Protein AF-A0A4Q6I8G1-F1 (afdb_monomer_lite)

Secondary structure (DSSP, 8-state):
--HHHHHHHHHHHTTSS----HHHHHHHHHHHHHHHHHHHHHHHHHHHHHHHHHHTSPPTT----

Structure (mmCIF, N/CA/C/O backbone):
data_AF-A0A4Q6I8G1-F1
#
_entry.id   AF-A0A4Q6I8G1-F1
#
loop_
_atom_site.group_PDB
_atom_site.id
_atom_site.type_symbol
_atom_site.label_atom_id
_atom_site.label_alt_id
_atom_site.label_comp_id
_atom_site.label_asym_id
_atom_site.label_entity_id
_atom_site.label_seq_id
_atom_site.pdbx_PDB_ins_code
_atom_site.Cartn_x
_atom_site.Cartn_y
_atom_site.Cartn_z
_atom_site.occupancy
_atom_site.B_iso_or_equiv
_atom_site.auth_seq_id
_atom_site.auth_comp_id
_atom_site.auth_asym_id
_atom_site.auth_atom_id
_atom_site.pdbx_PDB_model_num
ATOM 1 N N . MET A 1 1 ? -8.231 -14.051 24.474 1.00 70.81 1 MET A N 1
ATOM 2 C CA . MET A 1 1 ? -9.177 -12.949 24.176 1.00 70.81 1 MET A CA 1
ATOM 3 C C . MET A 1 1 ? -9.929 -12.620 25.452 1.00 70.81 1 MET A C 1
ATOM 5 O O . MET A 1 1 ? -10.296 -13.555 26.146 1.00 70.81 1 MET A O 1
ATOM 9 N N . THR A 1 2 ? -10.135 -11.343 25.770 1.00 91.19 2 THR A N 1
ATOM 10 C CA . THR A 1 2 ? -10.865 -10.905 26.974 1.00 91.19 2 THR A CA 1
ATOM 11 C C . THR A 1 2 ? -11.999 -9.968 26.574 1.00 91.19 2 THR A C 1
ATOM 13 O O . THR A 1 2 ? -11.857 -9.237 25.595 1.00 91.19 2 THR A O 1
ATOM 16 N N . LEU A 1 3 ? -13.099 -9.960 27.331 1.00 92.88 3 LEU A N 1
ATOM 17 C CA . LEU A 1 3 ? -14.263 -9.092 27.096 1.00 92.88 3 LEU A CA 1
ATOM 18 C C . LEU A 1 3 ? -13.875 -7.609 26.961 1.00 92.88 3 LEU A C 1
ATOM 20 O O . LEU A 1 3 ? -14.360 -6.913 26.077 1.00 92.88 3 LEU A O 1
ATOM 24 N N . SER A 1 4 ? -12.913 -7.153 27.765 1.00 91.38 4 SER A N 1
ATOM 25 C CA . SER A 1 4 ? -12.378 -5.787 27.715 1.00 91.38 4 SER A CA 1
ATOM 26 C C . SER A 1 4 ? -11.819 -5.385 26.346 1.00 91.38 4 SER A C 1
ATOM 28 O O . SER A 1 4 ? -11.986 -4.244 25.928 1.00 91.38 4 SER A O 1
ATOM 30 N N . LYS A 1 5 ? -11.189 -6.315 25.613 1.00 89.50 5 LYS A N 1
ATOM 31 C CA . LYS A 1 5 ? -10.709 -6.047 24.248 1.00 89.50 5 LYS A CA 1
ATOM 32 C C . LYS A 1 5 ? -11.855 -5.890 23.253 1.00 89.50 5 LYS A C 1
ATOM 34 O O . LYS A 1 5 ? -11.731 -5.096 22.332 1.00 89.50 5 LYS A O 1
ATOM 39 N N . TRP A 1 6 ? -12.942 -6.639 23.429 1.00 91.69 6 TRP A N 1
ATOM 40 C CA . TRP A 1 6 ? -14.114 -6.534 22.559 1.00 91.69 6 TRP A CA 1
ATOM 41 C C . TRP A 1 6 ? -14.833 -5.205 22.758 1.00 91.69 6 TRP A C 1
ATOM 43 O O . TRP A 1 6 ? -15.172 -4.564 21.773 1.00 91.69 6 TRP A O 1
ATOM 53 N N . LEU A 1 7 ? -14.982 -4.771 24.012 1.00 93.00 7 LEU A N 1
ATOM 54 C CA . LEU A 1 7 ? -15.582 -3.476 24.335 1.00 93.00 7 LEU A CA 1
ATOM 55 C C . LEU A 1 7 ? -14.774 -2.311 23.755 1.00 93.00 7 LEU A C 1
ATOM 57 O O . LEU A 1 7 ? -15.352 -1.439 23.125 1.00 93.00 7 LEU A O 1
ATOM 61 N N . ARG A 1 8 ? -13.439 -2.336 23.875 1.00 90.19 8 ARG A N 1
ATOM 62 C CA . ARG A 1 8 ? -12.586 -1.311 23.247 1.00 90.19 8 ARG A CA 1
ATOM 63 C C . ARG A 1 8 ? -12.649 -1.325 21.726 1.00 90.19 8 ARG A C 1
ATOM 65 O O . ARG A 1 8 ? -12.667 -0.268 21.115 1.00 90.19 8 ARG A O 1
ATOM 72 N N . GLN A 1 9 ? -12.675 -2.507 21.105 1.00 90.00 9 GLN A N 1
ATOM 73 C CA . GLN A 1 9 ? -12.822 -2.576 19.652 1.00 90.00 9 GLN A CA 1
ATOM 74 C C . GLN A 1 9 ? -14.174 -2.002 19.222 1.00 90.00 9 GLN A C 1
ATOM 76 O O . GLN A 1 9 ? -14.204 -1.266 18.252 1.00 90.00 9 GLN A O 1
ATOM 81 N N . ALA A 1 10 ? -15.263 -2.310 19.934 1.00 91.50 10 ALA A N 1
ATOM 82 C CA . ALA A 1 10 ? -16.582 -1.751 19.641 1.00 91.50 10 ALA A CA 1
ATOM 83 C C . ALA A 1 10 ? -16.593 -0.221 19.786 1.00 91.50 10 ALA A C 1
ATOM 85 O O . ALA A 1 10 ? -16.972 0.455 18.842 1.00 91.50 10 ALA A O 1
ATOM 86 N N . ALA A 1 11 ? -16.048 0.317 20.883 1.00 90.94 11 ALA A N 1
ATOM 87 C CA . ALA A 1 11 ? -15.909 1.764 21.074 1.00 90.94 11 ALA A CA 1
ATOM 88 C C . ALA A 1 11 ? -15.078 2.435 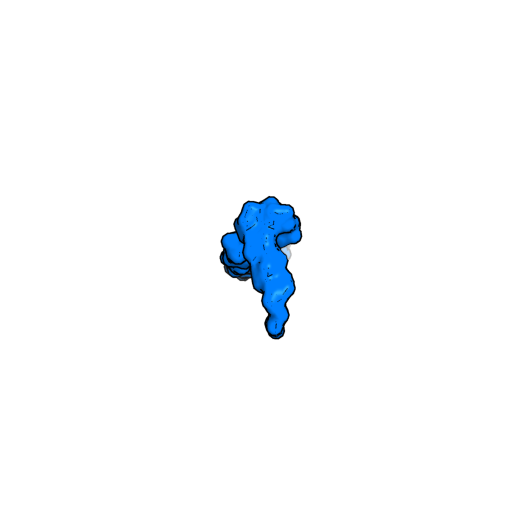19.964 1.00 90.94 11 ALA A C 1
ATOM 90 O O . ALA A 1 11 ? -15.375 3.556 19.560 1.00 90.94 11 ALA A O 1
ATOM 91 N N . ALA A 1 12 ? -14.059 1.748 19.437 1.00 92.44 12 ALA A N 1
ATOM 92 C CA . ALA A 1 12 ? -13.299 2.223 18.284 1.00 92.44 12 ALA A CA 1
ATOM 93 C C . ALA A 1 12 ? -14.094 2.164 16.967 1.00 92.44 12 ALA A C 1
ATOM 95 O O . ALA A 1 12 ? -13.957 3.066 16.148 1.00 92.44 12 ALA A O 1
ATOM 96 N N . GLU A 1 13 ? -14.928 1.139 16.748 1.00 92.19 13 GLU A N 1
ATOM 97 C CA . GLU A 1 13 ? -15.836 1.101 15.587 1.00 92.19 13 GLU A CA 1
ATOM 98 C C . GLU A 1 13 ? -16.905 2.202 15.660 1.00 92.19 13 GLU A C 1
ATOM 100 O O . GLU A 1 13 ? -17.246 2.783 14.632 1.00 92.19 13 GLU A O 1
ATOM 105 N N . ASP A 1 14 ? -17.398 2.505 16.863 1.00 92.00 14 ASP A N 1
ATOM 106 C CA . ASP A 1 14 ? -18.417 3.533 17.110 1.00 92.00 14 ASP A CA 1
ATOM 107 C C . ASP A 1 14 ? -17.826 4.960 17.129 1.00 92.00 14 ASP A C 1
ATOM 109 O O . ASP A 1 14 ? -18.561 5.947 17.158 1.00 92.00 14 ASP A O 1
ATOM 113 N N . GLY A 1 15 ? -16.495 5.088 17.082 1.00 87.44 15 GLY A N 1
ATOM 114 C CA . GLY A 1 15 ? -15.783 6.370 17.096 1.00 87.44 15 GLY A CA 1
ATOM 115 C C . GLY A 1 15 ? -15.717 7.045 18.471 1.00 87.44 15 GLY A C 1
ATOM 116 O O . GLY A 1 15 ? -15.321 8.208 18.561 1.00 87.44 15 GLY A O 1
ATOM 117 N N . GLU A 1 16 ? -16.085 6.335 19.539 1.00 91.31 16 GLU A N 1
ATOM 118 C CA . GLU A 1 16 ? -16.013 6.815 20.924 1.00 91.31 16 GLU A CA 1
ATOM 119 C C . GLU A 1 16 ? -14.579 6.794 21.472 1.00 91.31 16 GLU A C 1
ATOM 121 O O . GLU A 1 16 ? -14.204 7.643 22.282 1.00 91.31 16 GLU A O 1
ATOM 126 N N . GLU A 1 17 ? -13.758 5.847 21.011 1.00 88.00 17 GLU A N 1
ATOM 127 C CA . GLU A 1 17 ? -12.332 5.773 21.331 1.00 88.00 17 GLU A CA 1
ATOM 128 C C . GLU A 1 17 ? -11.464 5.820 20.064 1.00 88.00 17 GLU A C 1
ATOM 130 O O . GLU A 1 17 ? -11.840 5.283 19.021 1.00 88.00 17 GLU A O 1
ATOM 135 N N . PRO A 1 18 ? -10.255 6.409 20.136 1.00 81.81 18 PRO A N 1
ATOM 136 C CA . PRO A 1 18 ? -9.304 6.338 19.038 1.00 81.81 18 PRO A CA 1
ATOM 137 C C . PRO A 1 18 ? -8.861 4.887 18.817 1.00 81.81 18 PRO A C 1
ATOM 139 O O . PRO A 1 18 ? -8.295 4.238 19.700 1.00 81.81 18 PRO A O 1
ATOM 142 N N . GLY A 1 19 ? -9.062 4.384 17.604 1.00 87.19 19 GLY A N 1
ATOM 143 C CA . GLY A 1 19 ? -8.648 3.047 17.210 1.00 87.19 19 GLY A CA 1
ATOM 144 C C . GLY A 1 19 ? -8.848 2.823 15.719 1.00 87.19 19 GLY A C 1
ATOM 145 O O . GLY A 1 19 ? -9.520 3.600 15.054 1.00 87.19 19 GLY A O 1
ATOM 146 N N . VAL A 1 20 ? -8.223 1.770 15.191 1.00 88.56 20 VAL A N 1
ATOM 147 C CA . VAL A 1 20 ? -8.394 1.387 13.786 1.00 88.56 20 VAL A CA 1
ATOM 148 C C . VAL A 1 20 ? -9.644 0.531 13.678 1.00 88.56 20 VAL A C 1
ATOM 150 O O . VAL A 1 20 ? -9.709 -0.567 14.248 1.00 88.56 20 VAL A O 1
ATOM 153 N N . THR A 1 21 ? -10.609 1.028 12.922 1.00 93.00 21 THR A N 1
ATOM 154 C CA . THR A 1 21 ? -11.834 0.308 12.594 1.00 93.00 21 THR A CA 1
ATOM 155 C C . THR A 1 21 ? -11.530 -0.901 11.712 1.00 93.00 21 THR A C 1
ATOM 157 O O . THR A 1 21 ? -10.504 -0.998 11.020 1.00 93.00 21 THR A O 1
ATOM 160 N N . ARG A 1 22 ? -12.450 -1.862 11.676 1.00 90.19 22 ARG A N 1
ATOM 161 C CA . ARG A 1 22 ? -12.350 -3.009 10.766 1.00 90.19 22 ARG A CA 1
ATOM 162 C C . ARG A 1 22 ? -12.315 -2.567 9.309 1.00 90.19 22 ARG A C 1
ATOM 164 O O . ARG A 1 22 ? -11.588 -3.182 8.526 1.00 90.19 22 ARG A O 1
ATOM 171 N N . SER A 1 23 ? -13.061 -1.516 8.969 1.00 91.88 23 SER A N 1
ATOM 172 C CA . SER A 1 23 ? -13.090 -0.941 7.623 1.00 91.88 23 SER A CA 1
ATOM 173 C C . SER A 1 23 ? -11.712 -0.419 7.218 1.00 91.88 23 SER A C 1
ATOM 175 O O . SER A 1 23 ? -11.150 -0.871 6.220 1.00 91.88 23 SER A O 1
ATOM 177 N N . GLU A 1 24 ? -11.098 0.423 8.052 1.00 93.19 24 GLU A N 1
ATOM 178 C CA . GLU A 1 24 ? -9.754 0.958 7.799 1.00 93.19 24 GLU A CA 1
ATOM 179 C C . GLU A 1 24 ? -8.696 -0.150 7.746 1.00 93.19 24 GLU A C 1
ATOM 181 O O . GLU A 1 24 ? -7.750 -0.089 6.959 1.00 93.19 24 GLU A O 1
ATOM 186 N N . SER A 1 25 ? -8.830 -1.200 8.564 1.00 93.75 25 SER A N 1
ATOM 187 C CA . SER A 1 25 ? -7.927 -2.355 8.505 1.00 93.75 25 SER A CA 1
ATOM 188 C C . SER A 1 25 ? -8.058 -3.117 7.183 1.00 93.75 25 SER A C 1
ATOM 190 O O . SER A 1 25 ? -7.049 -3.547 6.613 1.00 93.75 25 SER A O 1
ATOM 192 N N . ALA A 1 26 ? -9.286 -3.295 6.688 1.00 95.94 26 ALA A N 1
ATOM 193 C CA . ALA A 1 26 ? -9.553 -3.950 5.414 1.00 95.94 26 ALA A CA 1
ATOM 194 C C . ALA A 1 26 ? -9.002 -3.129 4.241 1.00 95.94 26 ALA A C 1
ATOM 196 O O . ALA A 1 26 ? -8.283 -3.677 3.403 1.00 95.94 26 ALA A O 1
ATOM 197 N N . GLU A 1 27 ? -9.246 -1.819 4.240 1.00 96.94 27 GLU A N 1
ATOM 198 C CA . GLU A 1 27 ? -8.703 -0.894 3.246 1.00 96.94 27 GLU A CA 1
ATOM 199 C C . GLU A 1 27 ? -7.170 -0.905 3.252 1.00 96.94 27 GLU A C 1
ATOM 201 O O . GLU A 1 27 ? -6.546 -1.107 2.213 1.00 96.94 27 GLU A O 1
ATOM 206 N N . ASN A 1 28 ? -6.540 -0.823 4.428 1.00 97.50 28 ASN A N 1
ATOM 207 C CA . ASN A 1 28 ? -5.083 -0.903 4.555 1.00 97.50 28 ASN A CA 1
ATOM 208 C C . ASN A 1 28 ? -4.501 -2.191 3.962 1.00 97.50 28 ASN A C 1
ATOM 210 O O . ASN A 1 28 ? -3.415 -2.179 3.380 1.00 97.50 28 ASN A O 1
ATOM 214 N N . ARG A 1 29 ? -5.188 -3.329 4.123 1.00 98.00 29 ARG A N 1
ATOM 215 C CA . ARG A 1 29 ? -4.749 -4.595 3.518 1.00 98.00 29 ARG A CA 1
ATOM 216 C C . ARG A 1 29 ? -4.842 -4.538 2.001 1.00 98.00 29 ARG A C 1
ATOM 218 O O . ARG A 1 29 ? -3.932 -5.030 1.338 1.00 98.00 29 ARG A O 1
ATOM 225 N N . GLU A 1 30 ? -5.904 -3.955 1.462 1.00 98.12 30 GLU A N 1
ATOM 226 C CA . GLU A 1 30 ? -6.090 -3.839 0.018 1.00 98.12 30 GLU A CA 1
ATOM 227 C C . GLU A 1 30 ? -5.083 -2.871 -0.610 1.00 98.12 30 GLU A C 1
ATOM 229 O O . GLU A 1 30 ? -4.408 -3.221 -1.580 1.00 98.12 30 GLU A O 1
ATOM 234 N N . LEU A 1 31 ? -4.854 -1.719 0.023 1.00 98.38 31 LEU A N 1
ATOM 235 C CA . LEU A 1 31 ? -3.813 -0.774 -0.376 1.00 98.38 31 LEU A CA 1
ATOM 236 C C . LEU A 1 31 ? -2.430 -1.431 -0.381 1.00 98.38 31 LEU A C 1
ATOM 238 O O . LEU A 1 31 ? -1.694 -1.312 -1.359 1.00 98.38 31 LEU A O 1
ATOM 242 N N . LYS A 1 32 ? -2.088 -2.202 0.659 1.00 98.31 32 LYS A N 1
ATOM 243 C CA . LYS A 1 32 ? -0.814 -2.940 0.714 1.00 98.31 32 LYS A CA 1
ATOM 244 C C . LYS A 1 32 ? -0.664 -3.951 -0.423 1.00 98.31 32 LYS A C 1
ATOM 246 O O . LYS A 1 32 ? 0.430 -4.083 -0.970 1.00 98.31 32 LYS A O 1
ATOM 251 N N . LYS A 1 33 ? -1.736 -4.654 -0.810 1.00 98.38 33 LYS A N 1
ATOM 252 C CA . LYS A 1 33 ? -1.702 -5.549 -1.980 1.00 98.38 33 LYS A CA 1
ATOM 253 C C . LYS A 1 33 ? -1.476 -4.763 -3.269 1.00 98.38 33 LYS A C 1
ATOM 255 O O . LYS A 1 33 ? -0.641 -5.166 -4.077 1.00 98.38 33 LYS A O 1
ATOM 260 N N . ARG A 1 34 ? -2.185 -3.643 -3.452 1.00 98.25 34 ARG A N 1
ATOM 261 C CA . ARG A 1 34 ? -2.061 -2.812 -4.654 1.00 98.25 34 ARG A CA 1
ATOM 262 C C . ARG A 1 34 ? -0.660 -2.224 -4.790 1.00 98.25 34 ARG A C 1
ATOM 264 O O . ARG A 1 34 ? -0.104 -2.281 -5.880 1.00 98.25 34 ARG A O 1
ATOM 271 N N . ILE A 1 35 ? -0.076 -1.739 -3.692 1.00 98.56 35 ILE A N 1
ATOM 272 C CA . ILE A 1 35 ? 1.309 -1.249 -3.651 1.00 98.56 35 ILE A CA 1
ATOM 273 C C . ILE A 1 35 ? 2.271 -2.347 -4.100 1.00 98.56 35 ILE A C 1
ATOM 275 O O . ILE A 1 35 ? 3.042 -2.130 -5.028 1.00 98.56 35 ILE A O 1
ATOM 279 N N . ARG A 1 36 ? 2.169 -3.550 -3.523 1.00 98.50 36 ARG A 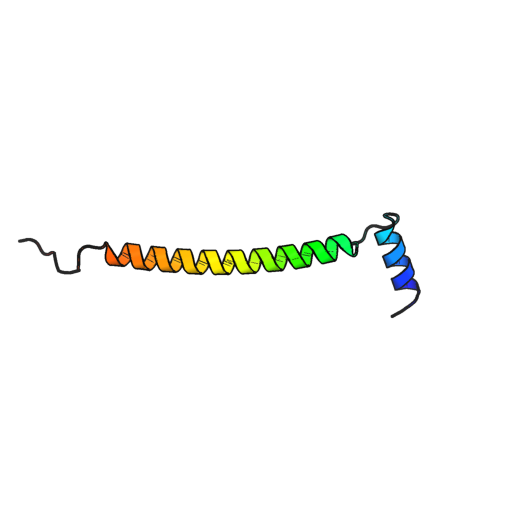N 1
ATOM 280 C CA . ARG A 1 36 ? 3.046 -4.669 -3.892 1.00 98.50 36 ARG A CA 1
ATOM 281 C C . ARG A 1 36 ? 2.953 -5.020 -5.379 1.00 98.50 36 ARG A C 1
ATOM 283 O O . ARG A 1 36 ? 3.972 -5.300 -6.003 1.00 98.50 36 ARG 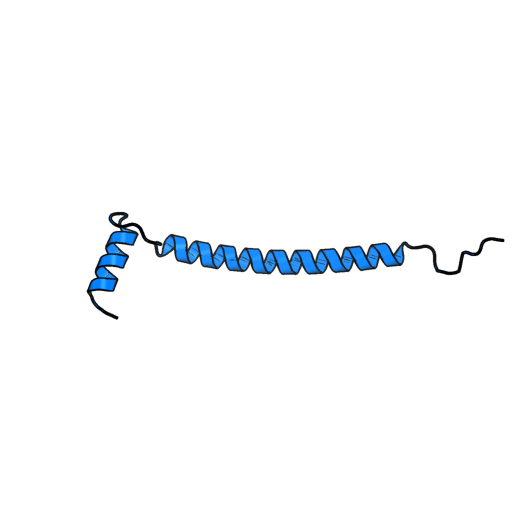A O 1
ATOM 290 N N . LEU A 1 37 ? 1.746 -5.014 -5.946 1.00 98.44 37 LEU A N 1
ATOM 291 C CA . LEU A 1 37 ? 1.550 -5.269 -7.375 1.00 98.44 37 LEU A CA 1
ATOM 292 C C . LEU A 1 37 ? 2.196 -4.169 -8.232 1.00 98.44 37 LEU A C 1
ATOM 294 O O . LEU A 1 37 ? 2.938 -4.472 -9.161 1.00 98.44 37 LEU A O 1
ATOM 298 N N . LEU A 1 38 ? 1.978 -2.901 -7.878 1.00 98.69 38 LEU A N 1
ATOM 299 C CA . LEU A 1 38 ? 2.564 -1.759 -8.584 1.00 98.69 38 LEU A CA 1
ATOM 300 C C . LEU A 1 38 ? 4.096 -1.744 -8.511 1.00 98.69 38 LEU A C 1
ATOM 302 O O . LEU A 1 38 ? 4.757 -1.340 -9.467 1.00 98.69 38 LEU A O 1
ATOM 306 N N . GLU A 1 39 ? 4.678 -2.173 -7.393 1.00 98.56 39 GLU A N 1
ATOM 307 C CA . GLU A 1 39 ? 6.129 -2.313 -7.244 1.00 98.56 39 GLU A CA 1
ATOM 308 C C . GLU A 1 39 ? 6.687 -3.387 -8.185 1.00 98.56 39 GLU A C 1
ATOM 310 O O . GLU A 1 39 ? 7.714 -3.165 -8.828 1.00 98.56 39 GLU A O 1
ATOM 315 N N . GLN A 1 40 ? 5.990 -4.520 -8.321 1.00 98.69 40 GLN A N 1
ATOM 316 C CA . GLN A 1 40 ? 6.367 -5.579 -9.260 1.00 98.69 40 GLN A CA 1
ATOM 317 C C . GLN A 1 40 ? 6.266 -5.112 -10.715 1.00 98.69 40 GLN A C 1
ATOM 319 O O . GLN A 1 40 ? 7.194 -5.329 -11.493 1.00 98.69 40 GLN A O 1
ATOM 324 N N . GLU A 1 41 ? 5.173 -4.439 -11.077 1.00 98.31 41 GLU A N 1
ATOM 325 C CA . GLU A 1 41 ? 4.987 -3.867 -12.415 1.00 98.31 41 GLU A CA 1
ATOM 326 C C . GLU A 1 41 ? 6.082 -2.839 -12.735 1.00 98.31 41 GLU A C 1
ATOM 328 O O . GLU A 1 41 ? 6.698 -2.897 -13.800 1.00 98.31 41 GLU A O 1
ATOM 333 N N . ASN A 1 42 ? 6.401 -1.950 -11.790 1.00 98.50 42 ASN A N 1
ATOM 334 C CA . ASN A 1 42 ? 7.495 -0.991 -11.951 1.00 98.50 42 ASN A CA 1
ATOM 335 C C . ASN A 1 42 ? 8.848 -1.674 -12.148 1.00 98.50 42 ASN A C 1
ATOM 337 O O . ASN A 1 42 ? 9.645 -1.225 -12.969 1.00 98.50 42 ASN A O 1
ATOM 341 N N . GLU A 1 43 ? 9.126 -2.748 -11.416 1.00 98.38 43 GLU A N 1
ATOM 342 C CA . GLU A 1 43 ? 10.379 -3.484 -11.561 1.00 98.38 43 GLU A CA 1
ATOM 343 C C . GLU A 1 43 ? 10.500 -4.129 -12.949 1.00 98.38 43 GLU A C 1
ATOM 345 O O . GLU A 1 43 ? 11.551 -4.041 -13.588 1.00 98.38 43 GLU A O 1
ATOM 350 N N . VAL A 1 44 ? 9.413 -4.711 -13.463 1.00 98.12 44 VAL A N 1
ATOM 351 C CA . VAL A 1 44 ? 9.366 -5.236 -14.836 1.00 98.12 44 VAL A CA 1
ATOM 352 C C . VAL A 1 44 ? 9.630 -4.124 -15.851 1.00 98.12 44 VAL A C 1
ATOM 354 O O . VAL A 1 44 ? 10.465 -4.292 -16.742 1.00 98.12 44 VAL A O 1
ATOM 357 N N . LEU A 1 45 ? 8.980 -2.968 -15.695 1.00 97.88 45 LEU A N 1
ATOM 358 C CA . LEU A 1 45 ? 9.164 -1.825 -16.591 1.00 97.88 45 LEU A CA 1
ATOM 359 C C . LEU A 1 45 ? 10.598 -1.286 -16.559 1.00 97.88 45 LEU A C 1
ATOM 361 O O . LEU A 1 45 ? 11.174 -1.015 -17.612 1.00 97.88 45 LEU A O 1
ATOM 365 N N . ARG A 1 46 ? 11.215 -1.183 -15.376 1.00 97.31 46 ARG A N 1
ATOM 366 C CA . ARG A 1 46 ? 12.619 -0.759 -15.239 1.00 97.31 46 ARG A CA 1
ATOM 367 C C . ARG A 1 46 ? 13.570 -1.713 -15.952 1.00 97.31 46 ARG A C 1
ATOM 369 O O . ARG A 1 46 ? 14.468 -1.260 -16.661 1.00 97.31 46 ARG A O 1
ATOM 376 N N . ARG A 1 47 ? 13.362 -3.025 -15.812 1.00 96.81 47 ARG A N 1
ATOM 377 C CA . ARG A 1 47 ? 14.170 -4.041 -16.507 1.00 96.81 47 ARG A CA 1
ATOM 378 C 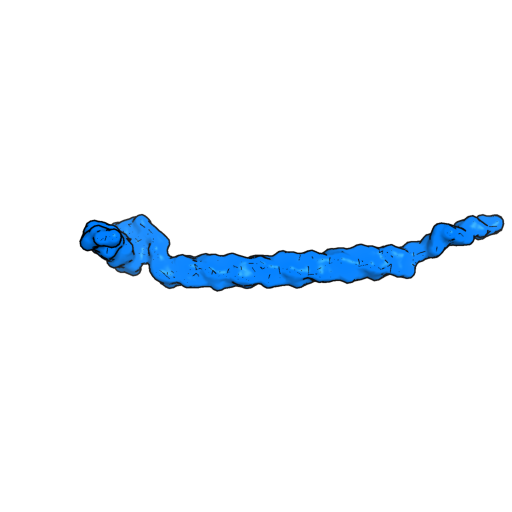C . ARG A 1 47 ? 13.999 -3.965 -18.020 1.00 96.81 47 ARG A C 1
ATOM 380 O O . ARG A 1 47 ? 14.995 -4.007 -18.738 1.00 96.81 47 ARG A O 1
ATOM 387 N N . ALA A 1 48 ? 12.767 -3.803 -18.498 1.00 96.00 48 ALA A N 1
ATOM 388 C CA . ALA A 1 48 ? 12.487 -3.635 -19.921 1.00 96.00 48 ALA A CA 1
ATOM 389 C C . ALA A 1 48 ? 13.172 -2.381 -20.490 1.00 96.00 48 ALA A C 1
ATOM 391 O O . ALA A 1 48 ? 13.818 -2.451 -21.535 1.00 96.00 48 ALA A O 1
ATOM 392 N N . ALA A 1 49 ? 13.105 -1.255 -19.774 1.00 95.25 49 ALA A N 1
ATOM 393 C CA . ALA A 1 49 ? 13.771 -0.016 -20.167 1.00 95.25 49 ALA A CA 1
ATOM 394 C C . ALA A 1 49 ? 15.302 -0.162 -20.210 1.00 95.25 49 ALA A C 1
ATOM 396 O O . ALA A 1 49 ? 15.936 0.328 -21.144 1.00 95.25 49 ALA A O 1
ATOM 397 N N . ALA A 1 50 ? 15.896 -0.866 -19.241 1.00 94.00 50 ALA A N 1
ATOM 398 C CA . ALA A 1 50 ? 17.330 -1.152 -19.229 1.00 94.00 50 ALA A CA 1
ATOM 399 C C . ALA A 1 50 ? 17.757 -2.050 -20.401 1.00 94.00 50 ALA A C 1
ATOM 401 O O . ALA A 1 50 ? 18.809 -1.833 -20.997 1.00 94.00 50 ALA A O 1
ATOM 402 N N . TYR A 1 51 ? 16.941 -3.042 -20.759 1.00 92.88 51 TYR A N 1
ATOM 403 C CA . TYR A 1 51 ? 17.219 -3.892 -21.914 1.00 92.88 51 TYR A CA 1
ATOM 404 C C . TYR A 1 51 ? 17.143 -3.104 -23.229 1.00 92.88 51 TYR A C 1
ATOM 406 O O . TYR A 1 51 ? 18.045 -3.188 -24.062 1.00 92.88 51 TYR A O 1
ATOM 414 N N . LEU A 1 52 ? 16.106 -2.277 -23.392 1.00 91.69 52 LEU A N 1
ATOM 415 C CA . LEU A 1 52 ? 15.950 -1.425 -24.570 1.00 91.69 52 LEU A CA 1
ATOM 416 C C . LEU A 1 52 ? 17.092 -0.410 -24.704 1.00 91.69 52 LEU A C 1
ATOM 418 O O . LEU A 1 52 ? 17.597 -0.195 -25.804 1.00 91.69 52 LEU A O 1
ATOM 422 N N . SER A 1 53 ? 17.524 0.208 -23.602 1.00 86.00 53 SER A N 1
ATOM 423 C CA . SER A 1 53 ? 18.629 1.167 -23.646 1.00 86.00 53 SER A CA 1
ATOM 424 C C . SER A 1 53 ? 19.943 0.504 -24.056 1.00 86.00 53 SER A C 1
ATOM 426 O O . SER A 1 53 ? 20.687 1.097 -24.830 1.00 86.00 53 SER A O 1
ATOM 428 N N . GLN A 1 54 ? 20.197 -0.736 -23.626 1.00 81.56 54 GLN A N 1
ATOM 429 C CA . GLN A 1 54 ? 21.362 -1.516 -24.055 1.00 81.56 54 GLN A CA 1
ATOM 430 C C . GLN A 1 54 ? 21.307 -1.900 -25.538 1.00 81.56 54 GLN A C 1
ATOM 432 O O . GLN A 1 54 ? 22.324 -1.797 -26.221 1.00 81.56 54 GLN A O 1
ATOM 437 N N . ALA A 1 55 ? 20.140 -2.303 -26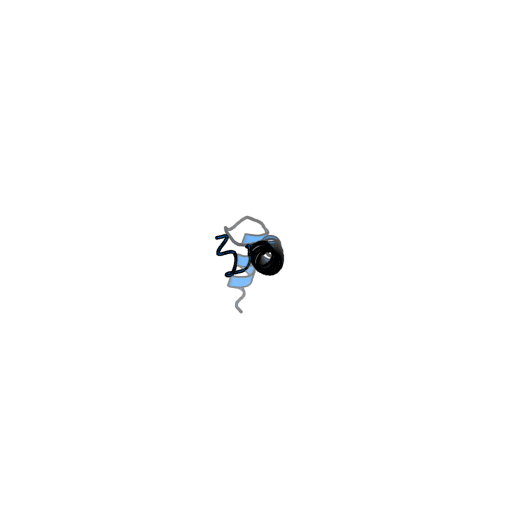.049 1.00 74.19 55 ALA A N 1
ATOM 438 C CA . ALA A 1 55 ? 19.965 -2.664 -27.459 1.00 74.19 55 ALA A CA 1
AT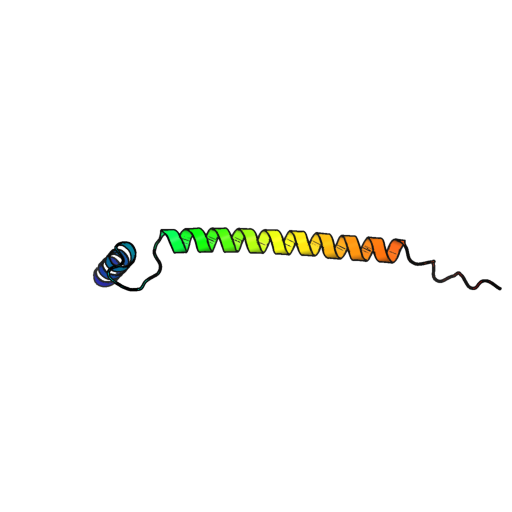OM 439 C C . ALA A 1 55 ? 20.220 -1.486 -28.420 1.00 74.19 55 ALA A C 1
ATOM 441 O O . ALA A 1 55 ? 20.594 -1.698 -29.571 1.00 74.19 55 ALA A O 1
ATOM 442 N N . ASN A 1 56 ? 20.054 -0.252 -27.938 1.00 67.44 56 ASN A N 1
ATOM 443 C CA . ASN A 1 56 ? 20.234 0.970 -28.720 1.00 67.44 56 ASN A CA 1
ATOM 444 C C . ASN A 1 56 ? 21.640 1.589 -28.594 1.00 67.44 56 ASN A C 1
ATOM 446 O O . ASN A 1 56 ? 21.887 2.654 -29.164 1.00 67.44 56 ASN A O 1
ATOM 450 N N . LEU A 1 57 ? 22.570 0.964 -27.861 1.00 67.94 57 LEU A N 1
ATOM 451 C CA . LEU A 1 57 ? 23.958 1.426 -27.811 1.00 67.94 57 LEU A CA 1
ATOM 452 C C . LEU A 1 57 ? 24.712 0.964 -29.070 1.00 67.94 57 LEU A C 1
ATOM 454 O O . LEU A 1 57 ? 24.638 -0.216 -29.420 1.00 67.94 57 LEU A O 1
ATOM 458 N N . PRO A 1 58 ? 25.479 1.845 -29.745 1.00 64.94 58 PRO A N 1
ATOM 459 C CA . PRO A 1 58 ? 26.324 1.426 -30.854 1.00 64.94 58 PRO A CA 1
ATOM 460 C C . PRO A 1 58 ? 27.313 0.376 -30.340 1.00 64.94 58 PRO A C 1
ATOM 462 O O . PRO A 1 58 ? 28.009 0.601 -29.346 1.00 64.94 58 PRO A O 1
ATOM 465 N N . GLY A 1 59 ? 27.339 -0.788 -30.996 1.00 65.06 59 GLY A N 1
ATOM 466 C CA . GLY A 1 59 ? 28.180 -1.913 -30.601 1.00 65.06 59 GLY A CA 1
ATOM 467 C C . GLY A 1 59 ? 29.619 -1.466 -30.342 1.00 65.06 59 GLY A C 1
ATOM 468 O O . GLY A 1 59 ? 30.177 -0.651 -31.086 1.00 65.06 59 GLY A O 1
ATOM 469 N N . LYS A 1 60 ? 30.217 -1.987 -29.265 1.00 60.88 60 LYS A N 1
ATOM 470 C CA . LYS A 1 60 ? 31.622 -1.767 -28.906 1.00 60.88 60 LYS A CA 1
ATOM 471 C C . LYS A 1 60 ? 32.490 -2.344 -30.032 1.00 60.88 60 LYS A C 1
ATOM 473 O O . LYS A 1 60 ? 32.788 -3.528 -30.056 1.00 60.88 60 LYS A O 1
ATOM 478 N N . GLY A 1 61 ? 32.761 -1.510 -31.027 1.00 56.59 61 GLY A N 1
ATOM 479 C CA . GLY A 1 61 ? 33.240 -1.913 -32.349 1.00 56.59 61 GLY A CA 1
ATOM 480 C C . GLY A 1 61 ? 33.145 -0.802 -33.397 1.00 56.59 61 GLY A C 1
ATOM 481 O O . GLY A 1 61 ? 33.802 -0.896 -34.426 1.00 56.59 61 GLY A O 1
ATOM 482 N N . SER A 1 62 ? 32.420 0.294 -33.135 1.00 61.47 62 SER A N 1
ATOM 483 C CA . SER A 1 62 ? 32.514 1.507 -33.962 1.00 61.47 62 SER A CA 1
ATOM 484 C C . SER A 1 62 ? 33.801 2.297 -33.673 1.00 61.47 62 SER A C 1
ATOM 486 O O . SER A 1 62 ? 33.759 3.472 -33.309 1.00 61.47 62 SER A O 1
ATOM 488 N N . THR A 1 63 ? 34.962 1.667 -33.848 1.00 61.62 63 THR A N 1
ATOM 489 C CA . THR A 1 63 ? 36.200 2.387 -34.153 1.00 61.62 63 THR A CA 1
ATOM 490 C C . THR A 1 63 ? 36.090 2.779 -35.624 1.00 61.62 63 THR A C 1
ATOM 492 O O . THR A 1 63 ? 36.445 2.011 -36.514 1.00 61.62 63 THR A O 1
ATOM 495 N N . ARG A 1 64 ? 35.481 3.935 -35.898 1.00 61.53 64 ARG A N 1
ATOM 496 C CA . ARG A 1 64 ? 35.481 4.505 -37.245 1.00 61.53 64 ARG A CA 1
ATOM 497 C C . ARG A 1 64 ? 36.849 5.156 -37.446 1.00 61.53 64 ARG A C 1
ATOM 499 O O . ARG A 1 64 ? 37.195 6.054 -36.682 1.00 61.53 64 ARG A O 1
ATOM 506 N N . SER A 1 65 ? 37.617 4.601 -38.383 1.00 58.38 65 SER A N 1
ATOM 507 C CA . SER A 1 65 ? 38.895 5.128 -38.876 1.00 58.38 65 SER A CA 1
ATOM 508 C C . SER A 1 65 ? 38.809 6.593 -39.283 1.00 58.38 65 SER A C 1
ATOM 510 O O . SER A 1 65 ? 37.710 7.014 -39.720 1.00 58.38 65 SER A O 1
#

Radius of gyration: 25.94 Å; chains: 1; bounding box: 57×20×67 Å

Foldseek 3Di:
DDPVVVVVLVCCCVVVDPDQHPVNVVVVVVVVVVVVVVVVVVVVVVVVVVVVVVVPDDPPPPPPD

Sequence (65 aa):
MTLSKWLRQAAAEDGEEPGVTRSESAENRELKKRIRLLEQENEVLRRAAAYLSQANLPGKGSTRS

pLDDT: mean 88.31, std 12.31, range [56.59, 98.69]